Protein AF-G4ZHK4-F1 (afdb_monomer_lite)

Secondary structure (DSSP, 8-state):
--GGGS-HHHHHHHTTT--HHHHHHHHHSSS--GGGS-HHHHHHHHHHHHHHT-STTSGGGGGS-HHHHHHHHHHHHHHHHTT--PPP------HHHHHHHHHHHHHHTT---

pLDDT: mean 90.22, std 11.74, range [48.38, 98.62]

Structure (mmCIF, N/CA/C/O backbone):
data_AF-G4ZHK4-F1
#
_entry.id   AF-G4ZHK4-F1
#
loop_
_atom_site.group_PDB
_atom_site.id
_atom_site.type_symbol
_atom_site.label_atom_id
_atom_site.label_alt_id
_atom_site.label_comp_id
_atom_site.label_asym_id
_atom_site.label_entity_id
_atom_site.label_seq_id
_atom_site.pdbx_PDB_ins_code
_atom_site.Cartn_x
_atom_site.Cartn_y
_atom_site.Cartn_z
_atom_site.occupancy
_atom_site.B_iso_or_equiv
_atom_site.auth_seq_id
_atom_site.auth_comp_id
_atom_site.auth_asym_id
_atom_site.auth_atom_id
_atom_site.pdbx_PDB_model_num
ATOM 1 N N . VAL A 1 1 ? -0.961 -15.106 13.876 1.00 72.19 1 VAL A N 1
ATOM 2 C CA . VAL A 1 1 ? -0.612 -14.598 12.531 1.00 72.19 1 VAL A CA 1
ATOM 3 C C . VAL A 1 1 ? 0.822 -14.074 12.544 1.00 72.19 1 VAL A C 1
ATOM 5 O O . VAL A 1 1 ? 1.093 -13.140 13.297 1.00 72.19 1 VAL A O 1
ATOM 8 N N . PRO A 1 2 ? 1.758 -14.700 11.813 1.00 85.69 2 PRO A N 1
ATOM 9 C CA . PRO A 1 2 ? 3.114 -14.185 11.619 1.00 85.69 2 PRO A CA 1
ATOM 10 C C . PRO A 1 2 ? 3.120 -12.784 10.993 1.00 85.69 2 PRO A C 1
ATOM 12 O O . PRO A 1 2 ? 2.311 -12.480 10.123 1.00 85.69 2 PRO A O 1
ATOM 15 N N . TRP A 1 3 ? 4.062 -11.926 11.400 1.00 88.69 3 TRP A N 1
ATOM 16 C CA . TRP A 1 3 ? 4.174 -10.560 10.864 1.00 88.69 3 TRP A CA 1
ATOM 17 C C . TRP A 1 3 ? 4.407 -10.523 9.345 1.00 88.69 3 TRP A C 1
ATOM 19 O O . TRP A 1 3 ? 3.928 -9.614 8.676 1.00 88.69 3 TRP A O 1
ATOM 29 N N . SER A 1 4 ? 5.116 -11.518 8.802 1.00 87.69 4 SER A N 1
ATOM 30 C CA . SER A 1 4 ? 5.353 -11.677 7.360 1.00 87.69 4 SER A CA 1
ATOM 31 C C . SER A 1 4 ? 4.072 -11.817 6.546 1.00 87.69 4 SER A C 1
ATOM 33 O O . SER A 1 4 ? 4.058 -11.432 5.381 1.00 87.69 4 SER A O 1
ATOM 35 N N . ASP A 1 5 ? 3.018 -12.340 7.165 1.00 87.38 5 ASP A N 1
ATOM 36 C CA . ASP A 1 5 ? 1.777 -12.699 6.482 1.00 87.38 5 ASP A CA 1
ATOM 37 C C . ASP A 1 5 ? 0.783 -11.529 6.518 1.00 87.38 5 ASP A C 1
ATOM 39 O O . ASP A 1 5 ? -0.159 -11.463 5.732 1.00 87.38 5 ASP A O 1
ATOM 43 N N . VAL A 1 6 ? 1.014 -10.556 7.406 1.00 90.75 6 VAL A N 1
ATOM 44 C CA . VAL A 1 6 ? 0.211 -9.336 7.500 1.00 90.75 6 VAL A CA 1
ATOM 45 C C . VAL A 1 6 ? 0.475 -8.459 6.279 1.00 90.75 6 VAL A C 1
ATOM 47 O O . VAL A 1 6 ? 1.620 -8.106 5.987 1.00 90.75 6 VAL A O 1
ATOM 50 N N . ARG A 1 7 ? -0.594 -8.045 5.591 1.00 93.31 7 ARG A N 1
ATOM 51 C CA . ARG A 1 7 ? -0.512 -7.157 4.424 1.00 93.31 7 ARG A CA 1
ATOM 52 C C . ARG A 1 7 ? 0.229 -5.859 4.759 1.00 93.31 7 ARG A C 1
ATOM 54 O O . ARG A 1 7 ? 0.074 -5.295 5.840 1.00 93.31 7 ARG A O 1
ATOM 61 N N . LEU A 1 8 ? 1.042 -5.372 3.824 1.00 93.69 8 LEU A N 1
ATOM 62 C CA . LEU A 1 8 ? 1.985 -4.284 4.091 1.00 93.69 8 LEU A CA 1
ATOM 63 C C . LEU A 1 8 ? 1.314 -2.981 4.565 1.00 93.69 8 LEU A C 1
ATOM 65 O O . LEU A 1 8 ? 1.832 -2.325 5.461 1.00 93.69 8 LEU A O 1
ATOM 69 N N . ASP A 1 9 ? 0.165 -2.600 4.014 1.00 95.81 9 ASP A N 1
ATOM 70 C CA . ASP A 1 9 ? -0.567 -1.412 4.469 1.00 95.81 9 ASP A CA 1
ATOM 71 C C . ASP A 1 9 ? -1.122 -1.570 5.895 1.00 95.81 9 ASP A C 1
ATOM 73 O O . ASP A 1 9 ? -1.039 -0.624 6.680 1.00 95.81 9 ASP A O 1
ATOM 77 N N . VAL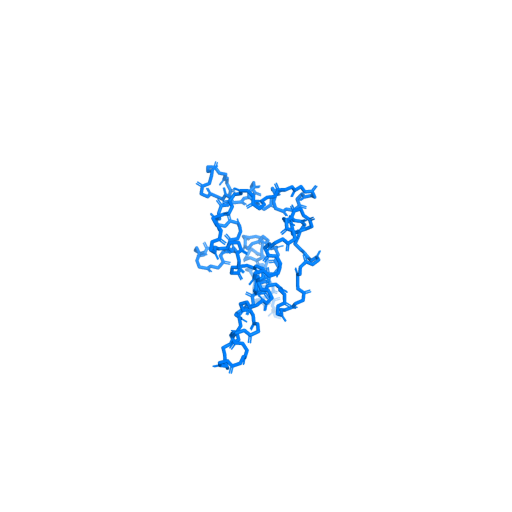 A 1 10 ? -1.586 -2.767 6.269 1.00 96.12 10 VAL A N 1
ATOM 78 C CA . VAL A 1 10 ? -1.988 -3.105 7.648 1.00 96.12 10 VAL A CA 1
ATOM 79 C C . VAL A 1 10 ? -0.801 -2.944 8.594 1.00 96.12 10 VAL A C 1
ATOM 81 O O . VAL A 1 10 ? -0.923 -2.287 9.627 1.00 96.12 10 VAL A O 1
ATOM 84 N N . GLN A 1 11 ? 0.375 -3.451 8.208 1.00 95.12 11 GLN A N 1
ATOM 85 C CA . GLN A 1 11 ? 1.604 -3.284 8.987 1.00 95.12 11 GLN A CA 1
ATOM 86 C C . GLN A 1 11 ? 1.929 -1.808 9.264 1.00 95.12 11 GLN A C 1
ATOM 88 O O . GLN A 1 11 ? 2.358 -1.463 10.366 1.00 95.12 11 GLN A O 1
ATOM 93 N N . PHE A 1 12 ? 1.747 -0.927 8.276 1.00 95.75 12 PHE A N 1
ATOM 94 C CA . PHE A 1 12 ? 1.986 0.507 8.451 1.00 95.75 12 PHE A CA 1
ATOM 95 C C . PHE A 1 12 ? 0.988 1.150 9.408 1.00 95.75 12 PHE A C 1
ATOM 97 O O . PHE A 1 12 ? 1.413 1.901 10.280 1.00 95.75 12 PHE A O 1
ATOM 104 N N . VAL A 1 13 ? -0.304 0.844 9.284 1.00 96.44 13 VAL A N 1
ATOM 105 C CA . VAL A 1 13 ? -1.328 1.400 10.183 1.00 96.44 13 VAL A CA 1
ATOM 106 C C . VAL A 1 13 ? -1.111 0.920 11.622 1.00 96.44 13 VAL A C 1
ATOM 108 O O . VAL A 1 13 ? -1.163 1.732 12.544 1.00 96.44 13 VAL A O 1
ATOM 111 N N . MET A 1 14 ? -0.752 -0.353 11.818 1.00 95.69 14 MET A N 1
ATOM 112 C CA . MET A 1 14 ? -0.427 -0.892 13.145 1.00 95.69 14 MET A CA 1
ATOM 113 C C . MET A 1 14 ? 0.771 -0.195 13.801 1.00 95.69 14 MET A C 1
ATOM 115 O O . MET A 1 14 ? 0.790 0.015 15.009 1.00 95.69 14 MET A O 1
ATOM 119 N N . ARG A 1 15 ? 1.775 0.215 13.014 1.00 94.38 15 ARG A N 1
ATOM 120 C CA . ARG A 1 15 ? 2.927 0.986 13.522 1.00 94.38 15 ARG A CA 1
ATOM 121 C C . ARG A 1 15 ? 2.570 2.410 13.960 1.00 94.38 15 ARG A C 1
ATOM 123 O O . ARG A 1 15 ? 3.425 3.082 14.526 1.00 94.38 15 ARG A O 1
ATOM 130 N N . MET A 1 16 ? 1.346 2.862 13.698 1.00 92.12 16 MET A N 1
ATOM 131 C CA . MET A 1 16 ? 0.817 4.158 14.126 1.00 92.12 16 MET A CA 1
ATOM 132 C C . MET A 1 16 ? -0.042 4.027 15.393 1.00 92.12 16 MET A C 1
ATOM 134 O O . MET A 1 16 ? -1.026 4.744 15.525 1.00 92.12 16 MET A O 1
ATOM 138 N N . ASP A 1 17 ? 0.308 3.089 16.279 1.00 92.19 17 ASP A N 1
ATOM 139 C CA . ASP A 1 17 ? -0.388 2.771 17.536 1.00 92.19 17 ASP A CA 1
ATOM 140 C C . ASP A 1 17 ? -1.834 2.255 17.386 1.00 92.19 17 ASP A C 1
ATOM 142 O O . ASP A 1 17 ? -2.622 2.343 18.325 1.00 92.19 17 ASP A O 1
ATOM 146 N N . HIS A 1 18 ? -2.177 1.663 16.235 1.00 93.69 18 HIS A N 1
ATOM 147 C CA . HIS A 1 18 ? -3.474 1.001 16.034 1.00 93.69 18 HIS A CA 1
ATOM 148 C C . HIS A 1 18 ? -3.360 -0.515 16.241 1.00 93.69 18 HIS A C 1
ATOM 150 O O . HIS A 1 18 ? -2.360 -1.142 15.874 1.00 93.69 18 HIS A O 1
ATOM 156 N N . GLY A 1 19 ? -4.412 -1.127 16.787 1.00 94.12 19 GLY A N 1
ATOM 157 C CA . GLY A 1 19 ? -4.521 -2.589 16.866 1.00 94.12 19 GLY A CA 1
ATOM 158 C C . GLY A 1 19 ? -4.653 -3.248 15.484 1.00 94.12 19 GLY A C 1
ATOM 159 O O . GLY A 1 19 ? -4.894 -2.575 14.486 1.00 94.12 19 GLY A O 1
ATOM 160 N N . TYR A 1 20 ? -4.529 -4.579 15.407 1.00 93.69 20 TYR A N 1
ATOM 161 C CA . TYR A 1 20 ? -4.711 -5.311 14.141 1.00 93.69 20 TYR A CA 1
ATOM 162 C C . TYR A 1 20 ? -6.130 -5.141 13.573 1.00 93.69 20 TYR A C 1
ATOM 164 O O . TYR A 1 20 ? -6.278 -4.736 12.424 1.00 93.69 20 TYR A O 1
ATOM 172 N N . GLU A 1 21 ? -7.163 -5.388 14.384 1.00 94.06 21 GLU A N 1
ATOM 173 C CA . GLU A 1 21 ? -8.568 -5.225 13.975 1.00 94.06 21 GLU A CA 1
ATOM 174 C C . GLU A 1 21 ? -8.874 -3.780 13.573 1.00 94.06 21 GLU A C 1
ATOM 176 O O . GLU A 1 21 ? -9.428 -3.526 12.506 1.00 94.06 21 GLU A O 1
ATOM 181 N N . GLU A 1 22 ? -8.406 -2.823 14.376 1.00 94.94 22 GLU A N 1
ATOM 182 C CA . GLU A 1 22 ? -8.552 -1.403 14.078 1.00 94.94 22 GLU A CA 1
ATOM 183 C C . GLU A 1 22 ? -7.871 -1.035 12.753 1.00 94.94 22 GLU A C 1
ATOM 185 O O . GLU A 1 22 ? -8.459 -0.344 11.926 1.00 94.94 22 GLU A O 1
ATOM 190 N N . ALA A 1 23 ? -6.667 -1.547 12.485 1.00 96.06 23 ALA A N 1
ATOM 191 C CA . ALA A 1 23 ? -5.982 -1.323 11.218 1.00 96.06 23 ALA A CA 1
ATOM 192 C C . ALA A 1 23 ? -6.778 -1.862 10.016 1.00 96.06 23 ALA A C 1
ATOM 194 O O . ALA A 1 23 ? -6.850 -1.186 8.984 1.00 96.06 23 ALA A O 1
ATOM 195 N N . LEU A 1 24 ? -7.409 -3.036 10.142 1.00 95.75 24 LEU A N 1
ATOM 196 C CA . LEU A 1 24 ? -8.298 -3.569 9.104 1.00 95.75 24 LEU A CA 1
ATOM 197 C C . LEU A 1 24 ? -9.497 -2.642 8.878 1.00 95.75 24 LEU A C 1
ATOM 199 O O . LEU A 1 24 ? -9.796 -2.295 7.734 1.00 95.75 24 LEU A O 1
ATOM 203 N N . ASP A 1 25 ? -10.146 -2.190 9.947 1.00 95.25 25 ASP A N 1
ATOM 204 C CA . ASP A 1 25 ? -11.310 -1.305 9.862 1.00 95.25 25 ASP A CA 1
ATOM 205 C C . ASP A 1 25 ? -10.964 0.056 9.256 1.00 95.25 25 ASP A C 1
ATOM 207 O O . ASP A 1 25 ? -11.735 0.606 8.466 1.00 95.25 25 ASP A O 1
ATOM 211 N N . ILE A 1 26 ? -9.784 0.592 9.564 1.00 95.50 26 ILE A N 1
ATOM 212 C CA . ILE A 1 26 ? -9.257 1.818 8.957 1.00 95.50 26 ILE A CA 1
ATOM 213 C C . ILE A 1 26 ? -9.087 1.654 7.443 1.00 95.50 26 ILE A C 1
ATOM 215 O O . ILE A 1 26 ? -9.428 2.576 6.699 1.00 95.50 26 ILE A O 1
ATOM 219 N N . LEU A 1 27 ? -8.552 0.515 6.996 1.00 95.94 27 LEU A N 1
ATOM 220 C CA . LEU A 1 27 ? -8.221 0.249 5.591 1.00 95.94 27 LEU A CA 1
ATOM 221 C C . LEU A 1 27 ? -9.424 -0.197 4.749 1.00 95.94 27 LEU A C 1
ATOM 223 O O . LEU A 1 27 ? -9.387 -0.054 3.526 1.00 95.94 27 LEU A O 1
ATOM 227 N N . ARG A 1 28 ? -10.489 -0.699 5.385 1.00 95.62 28 ARG A N 1
ATOM 228 C CA . ARG A 1 28 ? -11.785 -0.992 4.744 1.00 95.62 28 ARG A CA 1
ATOM 229 C C . ARG A 1 28 ? -12.607 0.264 4.463 1.00 95.62 28 ARG A C 1
ATOM 231 O O . ARG A 1 28 ? -13.473 0.241 3.593 1.00 95.62 28 ARG A O 1
ATOM 238 N N . GLN A 1 29 ? -12.370 1.344 5.205 1.00 95.56 29 GLN A N 1
ATOM 239 C CA . GLN A 1 29 ? -13.108 2.589 5.024 1.00 95.56 29 GLN A CA 1
ATOM 240 C C . GLN A 1 29 ? -12.754 3.263 3.698 1.00 95.56 29 GLN A C 1
ATOM 242 O O . GLN A 1 29 ? -11.593 3.322 3.294 1.00 95.56 29 GLN A O 1
ATOM 247 N N . ASP A 1 30 ? -13.764 3.859 3.068 1.00 94.94 30 ASP A N 1
ATOM 248 C CA . ASP A 1 30 ? -13.593 4.695 1.883 1.00 94.94 30 ASP A CA 1
ATOM 249 C C . ASP A 1 30 ? -13.030 6.071 2.263 1.00 94.94 30 ASP A C 1
ATOM 251 O O . ASP A 1 30 ? -13.738 7.077 2.331 1.00 94.94 30 ASP A O 1
ATOM 255 N N . ARG A 1 31 ? -11.750 6.090 2.642 1.00 95.12 31 ARG A N 1
ATOM 256 C CA . ARG A 1 31 ? -11.056 7.287 3.115 1.00 95.12 31 ARG A CA 1
ATOM 257 C C . ARG A 1 31 ? -9.563 7.252 2.786 1.00 95.12 31 ARG A C 1
ATOM 259 O O . ARG A 1 31 ? -8.996 6.183 2.548 1.00 95.12 31 ARG A O 1
ATOM 266 N N . PRO A 1 32 ? -8.875 8.405 2.829 1.00 96.00 32 PRO A N 1
ATOM 267 C CA . PRO A 1 32 ? -7.430 8.441 2.661 1.00 96.00 32 PRO A CA 1
ATOM 268 C C . PRO A 1 32 ? -6.700 7.652 3.759 1.00 96.00 32 PRO A C 1
ATOM 270 O O . PRO A 1 32 ? -6.794 7.981 4.940 1.00 96.00 32 PRO A O 1
ATOM 273 N N . ALA A 1 33 ? -5.903 6.662 3.355 1.00 95.12 33 ALA A N 1
ATOM 274 C CA . ALA A 1 33 ? -4.933 5.982 4.223 1.00 95.12 33 ALA A CA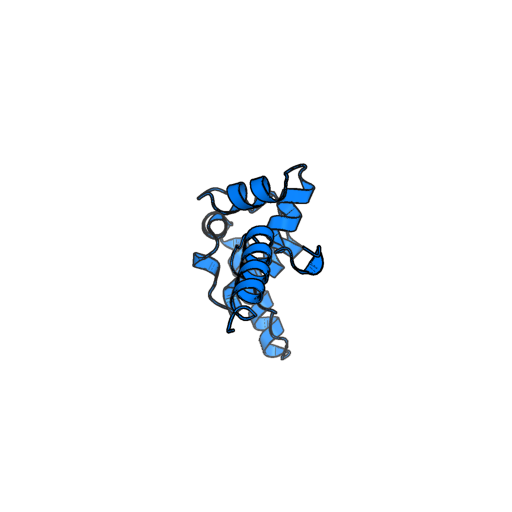 1
ATOM 275 C C . ALA A 1 33 ? -3.487 6.106 3.710 1.00 95.12 33 ALA A C 1
ATOM 277 O O . ALA A 1 33 ? -2.542 5.829 4.439 1.00 95.12 33 ALA A O 1
ATOM 278 N N . HIS A 1 34 ? -3.290 6.598 2.482 1.00 93.38 34 HIS A N 1
ATOM 279 C CA . HIS A 1 34 ? -1.965 6.702 1.863 1.00 93.38 34 HIS A CA 1
ATOM 280 C C . HIS A 1 34 ? -0.967 7.567 2.653 1.00 93.38 34 HIS A C 1
ATOM 282 O O . HIS A 1 34 ? 0.241 7.401 2.516 1.00 93.38 34 HIS A O 1
ATOM 288 N N . GLN A 1 35 ? -1.469 8.466 3.503 1.00 92.38 35 GLN A N 1
ATOM 289 C CA . GLN A 1 35 ? -0.684 9.308 4.408 1.00 92.38 35 GLN A CA 1
ATOM 290 C C . GLN A 1 35 ? 0.068 8.530 5.501 1.00 92.38 35 GLN A C 1
ATOM 292 O O . GLN A 1 35 ? 1.051 9.038 6.031 1.00 92.38 35 GLN A O 1
ATOM 297 N N . TYR A 1 36 ? -0.356 7.303 5.822 1.00 93.06 36 TYR A N 1
ATOM 298 C CA . TYR A 1 36 ? 0.356 6.437 6.768 1.00 93.06 36 TYR A CA 1
ATOM 299 C C . TYR A 1 36 ? 1.607 5.796 6.153 1.00 93.06 36 TYR A C 1
ATOM 301 O O . TYR A 1 36 ? 2.436 5.231 6.866 1.00 93.06 36 TYR A O 1
ATOM 309 N N . PHE A 1 37 ? 1.756 5.851 4.827 1.00 95.00 37 PHE A N 1
ATOM 310 C CA . PHE A 1 37 ? 2.780 5.101 4.114 1.00 95.00 37 PHE A CA 1
ATOM 311 C C . PHE A 1 37 ? 3.939 6.002 3.711 1.00 95.00 37 PHE A C 1
ATOM 313 O O . PHE A 1 37 ? 3.776 7.044 3.075 1.00 95.00 37 PHE A O 1
ATOM 320 N N . LEU A 1 38 ? 5.157 5.554 4.008 1.00 94.81 38 LEU A N 1
ATOM 321 C CA . LEU A 1 38 ? 6.343 6.200 3.463 1.00 94.81 38 LEU A CA 1
ATOM 322 C C . LEU A 1 38 ? 6.384 6.005 1.941 1.00 94.81 38 LEU A C 1
ATOM 324 O O . LEU A 1 38 ? 6.099 4.920 1.431 1.00 94.81 38 LEU A O 1
ATOM 328 N N . LYS A 1 39 ? 6.818 7.044 1.219 1.00 96.00 39 LYS A N 1
ATOM 329 C CA . LYS A 1 39 ? 6.824 7.089 -0.254 1.00 96.00 39 LYS A CA 1
ATOM 330 C C . LYS A 1 39 ? 7.365 5.821 -0.946 1.00 96.00 39 LYS A C 1
ATOM 332 O O . LYS A 1 39 ? 6.693 5.365 -1.868 1.00 96.00 39 LYS A O 1
ATOM 337 N N . PRO A 1 40 ? 8.522 5.238 -0.566 1.00 96.62 40 PRO A N 1
ATOM 338 C CA . PRO A 1 40 ? 9.033 4.041 -1.240 1.00 96.62 40 PRO A CA 1
ATOM 339 C C . PRO A 1 40 ? 8.077 2.848 -1.145 1.00 96.62 40 PRO A C 1
ATOM 341 O O . PRO A 1 40 ? 7.898 2.119 -2.113 1.00 96.62 40 PRO A O 1
ATOM 344 N N . TRP A 1 41 ? 7.420 2.690 0.002 1.00 96.00 41 TRP A N 1
ATOM 345 C CA . TRP A 1 41 ? 6.503 1.586 0.260 1.00 96.00 41 TRP A CA 1
ATOM 346 C C . TRP A 1 41 ? 5.134 1.814 -0.370 1.00 96.00 41 TRP A C 1
ATOM 348 O O . TRP A 1 41 ? 4.551 0.872 -0.894 1.00 96.00 41 TRP A O 1
ATOM 358 N N . LEU A 1 42 ? 4.656 3.062 -0.406 1.00 97.50 42 LEU A N 1
ATOM 359 C CA . LEU A 1 42 ? 3.482 3.419 -1.203 1.00 97.50 42 LEU A CA 1
ATOM 360 C C . LEU A 1 42 ? 3.702 3.058 -2.679 1.00 97.50 42 LEU A C 1
ATOM 362 O O . LEU A 1 42 ? 2.853 2.409 -3.279 1.00 97.50 42 LEU A O 1
ATOM 366 N N . LEU A 1 43 ? 4.857 3.418 -3.249 1.00 97.75 43 LEU A N 1
ATOM 367 C CA . LEU A 1 43 ? 5.191 3.052 -4.627 1.00 97.75 43 LEU A CA 1
ATOM 368 C C . LEU A 1 43 ? 5.260 1.535 -4.824 1.00 97.75 43 LEU A C 1
ATOM 370 O O . LEU A 1 43 ? 4.731 1.044 -5.816 1.00 97.75 43 LEU A O 1
ATOM 374 N N . GLU A 1 44 ? 5.858 0.797 -3.887 1.00 96.94 44 GLU A N 1
ATOM 375 C CA . GLU A 1 44 ? 5.913 -0.667 -3.953 1.00 96.94 44 GLU A CA 1
ATOM 376 C C . GLU A 1 44 ? 4.513 -1.292 -3.992 1.00 96.94 44 GLU A C 1
ATOM 378 O O . GLU A 1 44 ? 4.236 -2.130 -4.848 1.00 96.94 44 GLU A O 1
ATOM 383 N N . MET A 1 45 ? 3.613 -0.855 -3.106 1.00 97.25 45 MET A N 1
ATOM 384 C CA . MET A 1 45 ? 2.238 -1.359 -3.064 1.00 97.25 45 MET A CA 1
ATOM 385 C C . MET A 1 45 ? 1.484 -1.049 -4.357 1.00 97.25 45 MET A C 1
ATOM 387 O O . MET A 1 45 ? 0.853 -1.942 -4.914 1.00 97.25 45 MET A O 1
ATOM 391 N N . LEU A 1 46 ? 1.612 0.174 -4.885 1.00 98.19 46 LEU A N 1
ATOM 392 C CA . LEU A 1 46 ? 0.984 0.548 -6.155 1.00 98.19 46 LEU A CA 1
ATOM 393 C C . LEU A 1 46 ? 1.524 -0.274 -7.328 1.00 98.19 46 LEU A C 1
ATOM 395 O O . LEU A 1 46 ? 0.741 -0.709 -8.162 1.00 98.19 46 LEU A O 1
ATOM 399 N N . VAL A 1 47 ? 2.834 -0.530 -7.388 1.00 98.38 47 VAL A N 1
ATOM 400 C CA . VAL A 1 47 ? 3.436 -1.382 -8.429 1.00 98.38 47 VAL A CA 1
ATOM 401 C C . VAL A 1 47 ? 2.860 -2.797 -8.378 1.00 98.38 47 VAL A C 1
ATOM 403 O O . VAL A 1 47 ? 2.489 -3.332 -9.424 1.00 98.38 47 VAL A O 1
ATOM 406 N N . LYS A 1 48 ? 2.760 -3.390 -7.180 1.00 97.56 48 LYS A N 1
ATOM 407 C CA . LYS A 1 48 ? 2.163 -4.720 -6.997 1.00 97.56 48 LYS A CA 1
ATOM 408 C C . LYS A 1 48 ? 0.690 -4.723 -7.427 1.00 97.56 48 LYS A C 1
ATOM 410 O O . LYS A 1 48 ? 0.306 -5.534 -8.262 1.00 97.56 48 LYS A O 1
ATOM 415 N N . MET A 1 49 ? -0.111 -3.773 -6.945 1.00 97.25 49 MET A N 1
ATOM 416 C CA . MET A 1 49 ? -1.534 -3.680 -7.298 1.00 97.25 49 MET A CA 1
ATOM 417 C C . MET A 1 49 ? -1.773 -3.422 -8.789 1.00 97.25 49 MET A C 1
ATOM 419 O O . MET A 1 49 ? -2.673 -4.017 -9.367 1.00 97.25 49 MET A O 1
ATOM 423 N N . MET A 1 50 ? -0.980 -2.555 -9.430 1.00 97.81 50 MET A N 1
ATOM 424 C CA . MET A 1 50 ? -1.099 -2.276 -10.867 1.00 97.81 50 MET A CA 1
ATOM 425 C C . MET A 1 50 ? -0.805 -3.513 -11.711 1.00 97.81 50 MET A C 1
ATOM 427 O O . MET A 1 50 ? -1.486 -3.746 -12.704 1.00 97.81 50 MET A O 1
ATOM 431 N N . TYR A 1 51 ? 0.201 -4.299 -11.324 1.00 97.62 51 TYR A N 1
ATOM 432 C CA . TYR A 1 51 ? 0.545 -5.526 -12.035 1.00 97.62 51 TYR A CA 1
ATOM 433 C C . TYR A 1 51 ? -0.539 -6.604 -11.891 1.00 97.62 51 TYR A C 1
ATOM 435 O O . TYR A 1 51 ? -0.864 -7.268 -12.872 1.00 97.62 51 TYR A O 1
ATOM 443 N N . HIS A 1 52 ? -1.119 -6.746 -10.696 1.00 95.94 52 HIS A N 1
ATOM 444 C CA . HIS A 1 52 ? -2.145 -7.758 -10.401 1.00 95.94 52 HIS A CA 1
ATOM 445 C C . HIS A 1 52 ? -3.587 -7.295 -10.662 1.00 95.94 52 HIS A C 1
ATOM 447 O O . HIS A 1 52 ? -4.509 -8.095 -10.568 1.00 95.94 52 HIS A O 1
ATOM 453 N N . GLY A 1 53 ? -3.800 -6.021 -11.003 1.00 95.06 53 GLY A N 1
ATOM 454 C CA . GLY A 1 53 ? -5.131 -5.465 -11.264 1.00 95.06 53 GLY A CA 1
ATOM 455 C C . GLY A 1 53 ? -5.989 -5.236 -10.014 1.00 95.06 53 GLY A C 1
ATOM 456 O O . GLY A 1 53 ? -7.205 -5.176 -10.132 1.00 95.06 53 GLY A O 1
ATOM 457 N N . THR A 1 54 ? -5.383 -5.082 -8.832 1.00 94.44 54 THR A N 1
ATOM 458 C CA . THR A 1 54 ? -6.087 -5.029 -7.529 1.00 94.44 54 THR A CA 1
ATOM 459 C C . THR A 1 54 ? -6.211 -3.620 -6.937 1.00 94.44 54 THR A C 1
ATOM 461 O O . THR A 1 54 ? -6.446 -3.441 -5.739 1.00 94.44 54 THR A O 1
ATOM 464 N N . LEU A 1 55 ? -6.039 -2.579 -7.760 1.00 95.25 55 LEU A N 1
ATOM 465 C CA . LEU A 1 55 ? -6.181 -1.189 -7.310 1.00 95.25 55 LEU A CA 1
ATOM 466 C C . LEU A 1 55 ? -7.596 -0.887 -6.806 1.00 95.25 55 LEU A C 1
ATOM 468 O O . LEU A 1 55 ? -7.739 -0.254 -5.759 1.00 95.25 55 LEU A O 1
ATOM 472 N N . ASP A 1 56 ? -8.611 -1.362 -7.528 1.00 93.81 56 ASP A N 1
ATOM 473 C CA . ASP A 1 56 ? -10.022 -1.113 -7.214 1.00 93.81 56 ASP A CA 1
ATOM 474 C C . ASP A 1 56 ? -10.494 -1.881 -5.966 1.00 93.81 56 ASP A C 1
ATOM 476 O O . ASP A 1 56 ? -11.437 -1.457 -5.297 1.00 93.81 56 ASP A O 1
ATOM 480 N N . ASP A 1 57 ? -9.777 -2.944 -5.587 1.00 93.00 57 ASP A N 1
ATOM 481 C CA . ASP A 1 57 ? -10.055 -3.755 -4.394 1.00 93.00 57 ASP A CA 1
ATOM 482 C C . ASP A 1 57 ? -9.555 -3.106 -3.095 1.00 93.00 57 ASP A C 1
ATOM 484 O O . ASP A 1 57 ? -9.834 -3.587 -1.994 1.00 93.00 57 ASP A O 1
ATOM 488 N N . THR A 1 58 ? -8.774 -2.026 -3.194 1.00 94.50 58 THR A N 1
ATOM 489 C CA . THR A 1 58 ? -8.148 -1.378 -2.040 1.00 94.50 58 THR A CA 1
ATOM 490 C C . THR A 1 58 ? -8.670 0.055 -1.884 1.00 94.50 58 THR A C 1
ATOM 492 O O . THR A 1 58 ? -8.189 0.949 -2.572 1.00 94.50 58 THR A O 1
ATOM 495 N N . PRO A 1 59 ? -9.616 0.327 -0.959 1.00 95.00 59 PRO A N 1
ATOM 496 C CA . PRO A 1 59 ? -10.362 1.591 -0.909 1.00 95.00 59 PRO A CA 1
ATOM 497 C C . PRO A 1 59 ? -9.506 2.859 -0.911 1.00 95.00 59 PRO A C 1
ATOM 499 O O . PRO A 1 59 ? -9.818 3.818 -1.614 1.00 95.00 59 PRO A O 1
ATOM 502 N N . TRP A 1 60 ? -8.392 2.866 -0.172 1.00 96.25 60 TRP A N 1
ATOM 503 C CA . TRP A 1 60 ? -7.553 4.055 -0.030 1.00 96.25 60 TRP A CA 1
ATOM 504 C C . TRP A 1 60 ? -6.824 4.472 -1.315 1.00 96.25 60 TRP A C 1
ATOM 506 O O . TRP A 1 60 ? -6.344 5.610 -1.382 1.00 96.25 60 TRP A O 1
ATOM 516 N N . THR A 1 61 ? -6.727 3.592 -2.320 1.00 97.19 61 THR A N 1
ATOM 517 C CA . THR A 1 61 ? -5.999 3.860 -3.569 1.00 97.19 61 THR A CA 1
ATOM 518 C C . THR A 1 61 ? -6.609 5.050 -4.300 1.00 97.19 61 THR A C 1
ATOM 520 O O . THR A 1 61 ? -5.881 5.971 -4.650 1.00 97.19 61 THR A O 1
ATOM 523 N N . ARG A 1 62 ? -7.942 5.147 -4.392 1.00 96.69 62 ARG A N 1
ATOM 524 C CA . ARG A 1 62 ? -8.638 6.250 -5.089 1.00 96.69 62 ARG A CA 1
ATOM 525 C C . ARG A 1 62 ? -8.281 7.657 -4.586 1.00 96.69 62 ARG A C 1
ATOM 527 O O . ARG A 1 62 ? -8.524 8.637 -5.283 1.00 96.69 62 ARG A O 1
ATOM 534 N N . TYR A 1 63 ? -7.720 7.765 -3.380 1.00 97.56 63 TYR A N 1
ATOM 535 C CA . TYR A 1 63 ? -7.302 9.029 -2.769 1.00 97.56 63 TYR A CA 1
ATOM 536 C C . TYR A 1 63 ? -5.819 9.359 -2.982 1.00 97.56 63 TYR A C 1
ATOM 538 O O . TYR A 1 63 ? -5.367 10.426 -2.566 1.00 97.56 63 TYR A O 1
ATOM 546 N N . VAL A 1 64 ? -5.037 8.455 -3.571 1.00 97.88 64 VAL A N 1
ATOM 547 C CA . VAL A 1 64 ? -3.609 8.654 -3.831 1.00 97.88 64 VAL A CA 1
ATOM 548 C C . VAL A 1 64 ? -3.425 9.684 -4.954 1.00 97.88 64 VAL A C 1
ATOM 550 O O . VAL A 1 64 ? -4.074 9.578 -5.995 1.00 97.88 64 VAL A O 1
ATOM 553 N N . PRO A 1 65 ? -2.512 10.664 -4.812 1.00 97.81 65 PRO A N 1
ATOM 554 C CA . PRO A 1 65 ? -2.236 11.609 -5.888 1.00 97.81 65 PRO A CA 1
ATOM 555 C C . PRO A 1 65 ? -1.743 10.923 -7.173 1.00 97.81 65 PRO A C 1
ATOM 557 O O . PRO A 1 65 ? -0.862 10.062 -7.130 1.00 97.81 65 PRO A O 1
ATOM 560 N N . GLU A 1 66 ? -2.236 11.380 -8.330 1.00 98.06 66 GLU A N 1
ATOM 561 C CA . GLU A 1 66 ? -1.934 10.827 -9.666 1.00 98.06 66 GLU A CA 1
ATOM 562 C C . GLU A 1 66 ? -0.424 10.670 -9.947 1.00 98.06 66 GLU A C 1
ATOM 564 O O . GLU A 1 66 ? 0.016 9.756 -10.644 1.00 98.06 66 GLU A O 1
ATOM 569 N N . THR A 1 67 ? 0.406 11.544 -9.372 1.00 98.12 67 THR A N 1
ATOM 570 C CA . THR A 1 67 ? 1.867 11.498 -9.522 1.00 98.12 67 THR A CA 1
ATOM 571 C C . THR A 1 67 ? 2.473 10.180 -9.038 1.00 98.12 67 THR A C 1
ATOM 573 O O . THR A 1 67 ? 3.445 9.713 -9.632 1.00 98.12 67 THR A O 1
ATOM 576 N N . PHE A 1 68 ? 1.907 9.549 -8.006 1.00 98.44 68 PHE A N 1
ATOM 577 C CA . PHE A 1 68 ? 2.380 8.254 -7.518 1.00 98.44 68 PHE A CA 1
ATOM 578 C C . PHE A 1 68 ? 2.063 7.118 -8.483 1.00 98.44 68 PHE A C 1
ATOM 580 O O . PHE A 1 68 ? 2.918 6.259 -8.678 1.00 98.44 68 PHE A O 1
ATOM 587 N N . TYR A 1 69 ? 0.913 7.158 -9.153 1.00 98.44 69 TYR A N 1
ATOM 588 C CA . TYR A 1 69 ? 0.574 6.193 -10.198 1.00 98.44 69 TYR A CA 1
ATOM 589 C C . TYR A 1 69 ? 1.510 6.297 -11.396 1.00 98.44 69 TYR A C 1
ATOM 591 O O . TYR A 1 69 ? 2.041 5.286 -11.841 1.00 98.44 69 TYR A O 1
ATOM 599 N N . LYS A 1 70 ? 1.816 7.517 -11.852 1.00 98.56 70 LYS A N 1
ATOM 600 C CA . LYS A 1 70 ? 2.798 7.741 -12.929 1.00 98.56 70 LYS A CA 1
ATOM 601 C C . LYS A 1 70 ? 4.189 7.216 -12.553 1.00 98.56 70 LYS A C 1
ATOM 603 O O . LYS A 1 70 ? 4.864 6.586 -13.362 1.00 98.56 70 LYS A O 1
ATOM 608 N N . MET A 1 71 ? 4.626 7.441 -11.310 1.00 98.56 71 MET A N 1
ATOM 609 C CA . MET A 1 71 ? 5.897 6.898 -10.808 1.00 98.56 71 MET A CA 1
ATOM 610 C C . MET A 1 71 ? 5.883 5.363 -10.717 1.00 98.56 71 MET A C 1
ATOM 612 O O . MET A 1 71 ? 6.876 4.718 -11.073 1.00 98.56 71 MET A O 1
ATOM 616 N N . ALA A 1 72 ? 4.779 4.780 -10.247 1.00 98.50 72 ALA A N 1
ATOM 617 C CA . ALA A 1 72 ? 4.597 3.335 -10.155 1.00 98.50 72 ALA A CA 1
ATOM 618 C C . ALA A 1 72 ? 4.572 2.684 -11.545 1.00 98.50 72 ALA A C 1
ATOM 620 O O . ALA A 1 72 ? 5.252 1.684 -11.747 1.00 98.50 72 ALA A O 1
ATOM 621 N N . GLU A 1 73 ? 3.904 3.289 -12.528 1.00 98.62 73 GLU A N 1
ATOM 622 C CA . GLU A 1 73 ? 3.871 2.819 -13.916 1.00 98.62 73 GLU A CA 1
ATOM 623 C C . GLU A 1 73 ? 5.276 2.739 -14.528 1.00 98.62 73 GLU A C 1
ATOM 625 O O . GLU A 1 73 ? 5.678 1.692 -15.037 1.00 98.62 73 GLU A O 1
ATOM 630 N N . VAL A 1 74 ? 6.065 3.814 -14.419 1.00 98.50 74 VAL A N 1
ATOM 631 C CA . VAL A 1 74 ? 7.452 3.839 -14.919 1.00 98.50 74 VAL A CA 1
ATOM 632 C C . VAL A 1 74 ? 8.304 2.776 -14.221 1.00 98.50 74 VAL A C 1
ATOM 634 O O . VAL A 1 74 ? 9.106 2.091 -14.863 1.00 98.50 74 VAL A O 1
ATOM 637 N N . THR A 1 75 ? 8.112 2.610 -12.909 1.00 98.44 75 THR A N 1
ATOM 638 C CA . THR A 1 75 ? 8.811 1.592 -12.115 1.00 98.44 75 THR A CA 1
ATOM 639 C C . THR A 1 75 ? 8.433 0.185 -12.575 1.00 98.44 75 THR A C 1
ATOM 641 O O . THR A 1 75 ? 9.321 -0.632 -12.823 1.00 98.44 75 THR A O 1
ATOM 644 N N . LEU A 1 76 ? 7.140 -0.089 -12.753 1.00 98.56 76 LEU A N 1
ATOM 645 C CA . LEU A 1 76 ? 6.620 -1.367 -13.228 1.00 98.56 76 LEU A CA 1
ATOM 646 C C . LEU A 1 76 ? 7.171 -1.703 -14.619 1.00 98.5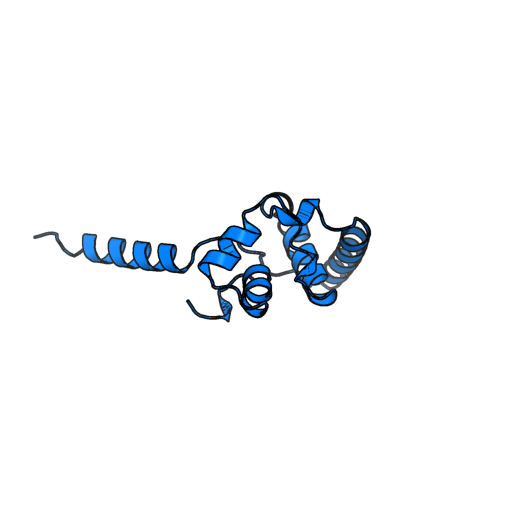6 76 LEU A C 1
ATOM 648 O O . LEU A 1 76 ? 7.744 -2.772 -14.809 1.00 98.56 76 LEU A O 1
ATOM 652 N N . GLN A 1 77 ? 7.108 -0.768 -15.569 1.00 98.50 77 GLN A N 1
ATOM 653 C CA . GLN A 1 77 ? 7.681 -0.943 -16.910 1.00 98.50 77 GLN A CA 1
ATOM 654 C C . GLN A 1 77 ? 9.193 -1.215 -16.876 1.00 98.50 77 GLN A C 1
ATOM 656 O O . GLN A 1 77 ? 9.717 -1.966 -17.701 1.00 98.50 77 GLN A O 1
ATOM 661 N N . GLY A 1 78 ? 9.923 -0.591 -15.947 1.00 98.38 78 GLY A N 1
ATOM 662 C CA . GLY A 1 78 ? 11.334 -0.889 -15.699 1.00 98.38 78 GLY A CA 1
ATOM 663 C C . GLY A 1 78 ? 11.547 -2.335 -15.245 1.00 98.38 78 GLY A C 1
ATOM 664 O O . GLY A 1 78 ? 12.343 -3.048 -15.852 1.00 98.38 78 GLY A O 1
ATOM 665 N N . ARG A 1 79 ? 10.791 -2.786 -14.235 1.00 97.94 79 ARG A N 1
ATOM 666 C CA . ARG A 1 79 ? 10.875 -4.155 -13.695 1.00 97.94 79 ARG A CA 1
ATOM 667 C C . ARG A 1 79 ? 10.567 -5.211 -14.751 1.00 97.94 79 ARG A C 1
ATOM 669 O O . ARG A 1 79 ? 11.365 -6.128 -14.930 1.00 97.94 79 ARG A O 1
ATOM 676 N N . LEU A 1 80 ? 9.482 -5.028 -15.503 1.00 98.19 80 LEU A N 1
ATOM 677 C CA . LEU A 1 80 ? 9.066 -5.970 -16.545 1.00 98.19 80 LEU A CA 1
ATOM 678 C C . LEU A 1 80 ? 10.111 -6.089 -17.662 1.00 98.19 80 LEU A C 1
ATOM 680 O O . LEU A 1 80 ? 10.422 -7.197 -18.092 1.00 98.19 80 LEU A O 1
ATOM 684 N N . ARG A 1 81 ? 10.734 -4.977 -18.081 1.00 98.19 81 ARG A N 1
ATOM 685 C CA . ARG A 1 81 ? 11.848 -5.004 -19.053 1.00 98.19 81 ARG A CA 1
ATOM 686 C C . ARG A 1 81 ? 13.073 -5.763 -18.544 1.00 98.19 81 ARG A C 1
ATOM 688 O O . ARG A 1 81 ? 13.807 -6.328 -19.347 1.00 98.19 81 ARG A O 1
ATOM 695 N N . SER A 1 82 ? 13.289 -5.777 -17.233 1.00 97.94 82 SER A N 1
ATOM 696 C CA . SER A 1 82 ? 14.364 -6.529 -16.581 1.00 97.94 82 SER A CA 1
ATOM 697 C C . SER A 1 82 ? 13.971 -7.962 -16.199 1.00 97.94 82 SER A C 1
ATOM 699 O O . SER A 1 82 ? 14.769 -8.645 -15.566 1.00 97.94 82 SER A O 1
ATOM 701 N N . GLY A 1 83 ? 12.766 -8.428 -16.551 1.00 97.75 83 GLY A N 1
ATOM 702 C CA . GLY A 1 83 ? 12.281 -9.764 -16.189 1.00 97.75 83 GLY A CA 1
ATOM 703 C C . GLY A 1 83 ? 11.954 -9.936 -14.701 1.00 97.75 83 GLY A C 1
ATOM 704 O O . GLY A 1 83 ? 11.914 -11.063 -14.216 1.00 97.75 83 GLY A O 1
ATOM 705 N N . MET A 1 84 ? 11.740 -8.838 -13.969 1.00 97.75 84 MET A N 1
ATOM 706 C CA . MET A 1 84 ? 11.314 -8.860 -12.569 1.00 97.75 84 MET A CA 1
ATOM 707 C C . MET A 1 84 ? 9.801 -8.655 -12.482 1.00 97.75 84 MET A C 1
ATOM 709 O O . MET A 1 84 ? 9.282 -7.634 -12.936 1.00 97.75 84 MET A O 1
ATOM 713 N N . TYR A 1 85 ? 9.106 -9.601 -11.858 1.00 96.62 85 TYR A N 1
ATOM 714 C CA . TYR A 1 85 ? 7.652 -9.579 -11.707 1.00 96.62 85 TYR A CA 1
ATOM 715 C C . TYR A 1 85 ? 7.290 -9.286 -10.247 1.00 96.62 85 TYR A C 1
ATOM 717 O O . TYR A 1 85 ? 7.814 -9.963 -9.360 1.00 96.62 85 TYR A O 1
ATOM 725 N N . PRO A 1 86 ? 6.452 -8.272 -9.966 1.00 96.12 86 PRO A N 1
ATOM 726 C CA . PRO A 1 86 ? 6.031 -7.974 -8.602 1.00 96.12 86 PRO A CA 1
ATOM 727 C C . PRO A 1 86 ? 5.264 -9.139 -7.965 1.00 96.12 86 PRO A C 1
ATOM 729 O O . PRO A 1 86 ? 4.395 -9.745 -8.591 1.00 96.12 86 PRO A O 1
ATOM 732 N N . GLU A 1 87 ? 5.548 -9.407 -6.692 1.00 93.75 87 GLU A N 1
ATOM 733 C CA . GLU A 1 87 ? 4.755 -10.327 -5.870 1.00 93.75 87 GLU A CA 1
ATOM 734 C C . GLU A 1 87 ? 3.299 -9.861 -5.747 1.00 93.75 87 GLU A C 1
ATOM 736 O O . GLU A 1 87 ? 2.993 -8.678 -5.925 1.00 93.75 87 GLU A O 1
ATOM 741 N N . GLU A 1 88 ? 2.408 -10.790 -5.408 1.00 90.12 88 GLU A N 1
ATOM 742 C CA . GLU A 1 88 ? 0.988 -10.507 -5.213 1.00 90.12 88 GLU A CA 1
ATOM 743 C C . GLU A 1 88 ? 0.742 -9.503 -4.081 1.00 90.12 88 GLU A C 1
ATOM 745 O O . GLU A 1 88 ? 1.405 -9.513 -3.039 1.00 90.12 88 GLU A O 1
ATOM 750 N N . PHE A 1 89 ? -0.227 -8.612 -4.300 1.00 89.81 89 PHE A N 1
ATOM 751 C CA . PHE A 1 89 ? -0.782 -7.776 -3.246 1.00 89.81 89 PHE A CA 1
ATOM 752 C C . PHE A 1 89 ? -2.091 -8.403 -2.774 1.00 89.81 89 PHE A C 1
ATOM 754 O O . PHE A 1 89 ? -3.137 -8.196 -3.387 1.00 89.81 89 PHE A O 1
ATOM 761 N N . LEU A 1 90 ? -1.999 -9.203 -1.710 1.00 87.19 90 LEU A N 1
ATOM 762 C CA . LEU A 1 90 ? -3.109 -10.020 -1.227 1.00 87.19 90 LEU A CA 1
ATOM 763 C C . LEU A 1 90 ? -4.360 -9.179 -0.884 1.00 87.19 90 LEU A C 1
ATOM 765 O O . LEU A 1 90 ? -4.244 -8.026 -0.442 1.00 87.19 90 LEU A O 1
ATOM 769 N N . PRO A 1 91 ? -5.570 -9.751 -1.020 1.00 87.75 91 PRO A N 1
ATOM 770 C CA . PRO A 1 91 ? -6.799 -9.113 -0.558 1.00 87.75 91 PRO A CA 1
ATOM 771 C C . PRO A 1 91 ? -6.746 -8.768 0.935 1.00 87.75 91 PRO A C 1
ATOM 773 O O . PRO A 1 91 ? -6.059 -9.425 1.718 1.00 87.75 91 PRO A O 1
ATOM 776 N N . LEU A 1 92 ? -7.495 -7.745 1.352 1.00 90.69 92 LEU A N 1
ATOM 777 C CA . LEU A 1 92 ? -7.591 -7.383 2.767 1.00 90.69 92 LEU A CA 1
ATOM 778 C C . LEU A 1 92 ? -8.457 -8.417 3.499 1.00 90.69 92 LEU A C 1
ATOM 780 O O . LEU A 1 92 ? -9.679 -8.404 3.353 1.00 90.69 92 LEU A O 1
ATOM 784 N N . ARG A 1 93 ? -7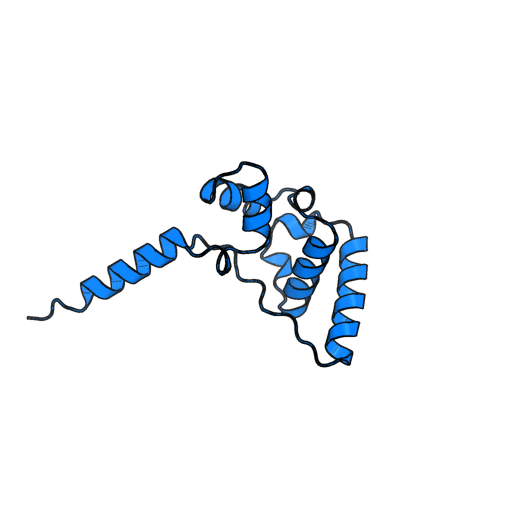.834 -9.304 4.280 1.00 87.38 93 ARG A N 1
ATOM 785 C CA . ARG A 1 93 ? -8.513 -10.370 5.038 1.00 87.38 93 ARG A CA 1
ATOM 786 C C . ARG A 1 93 ? -8.201 -10.297 6.528 1.00 87.38 93 ARG A C 1
ATOM 788 O O . ARG A 1 93 ? -7.158 -9.765 6.917 1.00 87.38 93 ARG A O 1
ATOM 795 N N . ASN A 1 94 ? -9.106 -10.839 7.342 1.00 86.38 94 ASN A N 1
ATOM 796 C CA . ASN A 1 94 ? -8.851 -11.063 8.757 1.00 86.38 94 ASN A CA 1
ATOM 797 C C . ASN A 1 94 ? -8.194 -12.440 8.930 1.00 86.38 94 ASN A C 1
ATOM 799 O O . ASN A 1 94 ? -8.865 -13.460 9.024 1.00 86.38 94 ASN A O 1
ATOM 803 N N . LEU A 1 95 ? -6.864 -12.453 8.996 1.00 83.00 95 LEU A N 1
ATOM 804 C CA . LEU A 1 95 ? -6.073 -13.683 9.095 1.00 83.00 95 LEU A CA 1
ATOM 805 C C . LEU A 1 95 ? -6.300 -14.436 10.416 1.00 83.00 95 LEU A C 1
ATOM 807 O O . LEU A 1 95 ? -5.961 -15.612 10.510 1.00 83.00 95 LEU A O 1
ATOM 811 N N . ALA A 1 96 ? -6.824 -13.768 11.451 1.00 78.25 96 ALA A N 1
ATOM 812 C CA . ALA A 1 96 ? -7.180 -14.428 12.704 1.00 78.25 96 ALA A CA 1
ATOM 813 C C . ALA A 1 96 ? -8.479 -15.232 12.555 1.00 78.25 96 ALA A C 1
ATOM 815 O O . ALA A 1 96 ? -8.519 -16.382 12.984 1.00 78.25 96 ALA A O 1
ATOM 816 N N . GLU A 1 97 ? -9.490 -14.654 11.901 1.00 77.75 97 GLU A N 1
ATOM 817 C CA . GLU A 1 97 ? -10.744 -15.346 11.573 1.00 77.75 97 GLU A CA 1
ATOM 818 C C . GLU A 1 97 ? -10.504 -16.505 10.596 1.00 77.75 97 GLU A C 1
ATOM 820 O O . GLU A 1 97 ? -10.991 -17.613 10.828 1.00 77.75 97 GLU A O 1
ATOM 825 N N . ASP A 1 98 ? -9.692 -16.280 9.557 1.00 78.81 98 ASP A N 1
ATOM 826 C CA . ASP A 1 98 ? -9.346 -17.312 8.571 1.00 78.81 98 ASP A CA 1
ATOM 827 C C . ASP A 1 98 ? -8.686 -18.529 9.256 1.00 78.81 98 ASP A C 1
ATOM 829 O O . ASP A 1 98 ? -9.073 -19.670 9.011 1.00 78.81 98 ASP A O 1
ATOM 833 N N . ALA A 1 99 ? -7.755 -18.298 10.191 1.00 74.62 99 ALA A N 1
ATOM 834 C CA . ALA A 1 99 ? -7.087 -19.373 10.929 1.00 74.62 99 ALA A CA 1
ATOM 835 C C . ALA A 1 99 ? -8.029 -20.137 11.878 1.00 74.62 99 ALA A C 1
ATOM 837 O O . ALA A 1 99 ? -7.881 -21.348 12.047 1.00 74.62 99 ALA A O 1
ATOM 838 N N . THR A 1 100 ? -8.993 -19.454 12.506 1.00 74.88 100 THR A N 1
ATOM 839 C CA . THR A 1 100 ? -10.002 -20.127 13.342 1.00 74.88 100 THR A CA 1
ATOM 840 C C . THR A 1 100 ? -10.948 -20.990 12.514 1.00 74.88 100 THR A C 1
ATOM 842 O O . THR A 1 100 ? -11.257 -22.104 12.928 1.00 74.88 100 THR A O 1
ATOM 845 N N . ALA A 1 101 ? -11.343 -20.521 11.327 1.00 73.56 101 ALA A N 1
ATOM 846 C CA . ALA A 1 101 ? -12.189 -21.289 10.420 1.00 73.56 101 ALA A CA 1
ATOM 847 C C . ALA A 1 101 ? -11.474 -22.550 9.903 1.00 73.56 101 ALA A C 1
ATOM 849 O O . ALA A 1 101 ? -12.084 -23.613 9.821 1.00 73.56 101 ALA A O 1
ATOM 850 N N . GLU A 1 102 ? -10.172 -22.468 9.604 1.00 72.69 102 GLU A N 1
ATOM 851 C CA . GLU A 1 102 ? -9.383 -23.637 9.189 1.00 72.69 102 GLU A CA 1
ATOM 852 C C . GLU A 1 102 ? -9.286 -24.712 10.283 1.00 72.69 102 GLU A C 1
ATOM 854 O O . GLU A 1 102 ? -9.365 -25.898 9.970 1.00 72.69 102 GLU A O 1
ATOM 859 N N . MET A 1 103 ? -9.159 -24.327 11.560 1.00 68.50 103 MET A N 1
ATOM 860 C CA . MET A 1 103 ? -9.153 -25.291 12.671 1.00 68.50 103 MET A CA 1
ATOM 861 C C . MET A 1 103 ? -10.519 -25.960 12.871 1.00 68.50 103 MET A C 1
ATOM 863 O O . MET A 1 103 ? -10.567 -27.168 13.087 1.00 68.50 103 MET A O 1
ATOM 867 N N . GLU A 1 104 ? -11.618 -25.210 12.747 1.00 70.44 104 GLU A N 1
ATO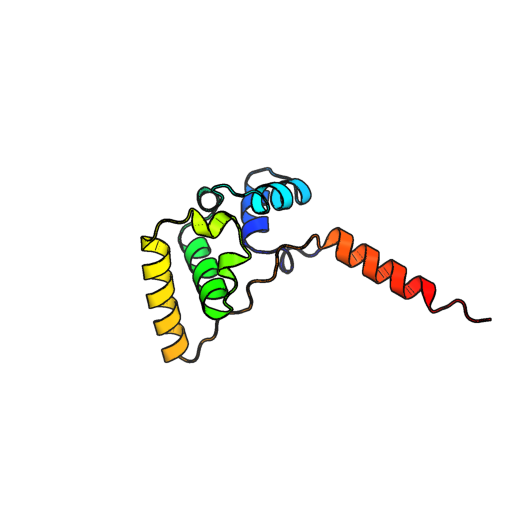M 868 C CA . GLU A 1 104 ? -12.981 -25.747 12.882 1.00 70.44 104 GLU A CA 1
ATOM 869 C C . GLU A 1 104 ? -13.299 -26.794 11.799 1.00 70.44 104 GLU A C 1
ATOM 871 O O . GLU A 1 104 ? -13.903 -27.823 12.089 1.00 70.44 104 GLU A O 1
ATOM 876 N N . ILE A 1 105 ? -12.833 -26.589 10.561 1.00 63.31 105 ILE A N 1
ATOM 877 C CA . ILE A 1 105 ? -13.043 -27.544 9.458 1.00 63.31 105 ILE A CA 1
ATOM 878 C C . ILE A 1 105 ? -12.327 -28.881 9.716 1.00 63.31 105 ILE A C 1
ATOM 880 O O . ILE A 1 105 ? -12.850 -29.933 9.351 1.00 63.31 105 ILE A O 1
ATOM 884 N N . VAL A 1 106 ? -11.151 -28.862 10.353 1.00 64.12 106 VAL A N 1
ATOM 885 C CA . VAL A 1 106 ? -10.377 -30.082 10.643 1.00 64.12 106 VAL A CA 1
ATOM 886 C C . VAL A 1 106 ? -11.024 -30.922 11.752 1.00 64.12 106 VAL A C 1
ATOM 888 O O . VAL A 1 106 ? -10.942 -32.146 11.701 1.00 64.12 106 VAL A O 1
ATOM 891 N N . GLU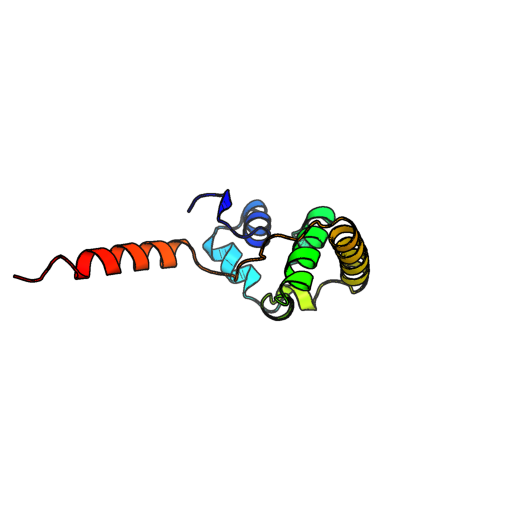 A 1 107 ? -11.706 -30.307 12.723 1.00 61.41 107 GLU A N 1
ATOM 892 C CA . GLU A 1 107 ? -12.381 -31.046 13.805 1.00 61.41 107 GLU A CA 1
ATOM 893 C C . GLU A 1 107 ? -13.663 -31.768 13.348 1.00 61.41 107 GLU A C 1
ATOM 895 O O . GLU A 1 107 ? -14.089 -32.732 13.984 1.00 61.41 107 GLU A O 1
ATOM 900 N N . VAL A 1 108 ? -14.273 -31.351 12.233 1.00 58.34 108 VAL A N 1
ATOM 901 C CA . VAL A 1 108 ? -15.543 -31.923 11.747 1.00 58.34 108 VAL A CA 1
ATOM 902 C C . VAL A 1 108 ? -15.357 -33.256 10.995 1.00 58.34 108 VAL A C 1
ATOM 904 O O . VAL A 1 108 ? -16.312 -34.026 10.900 1.00 58.34 108 VAL A O 1
ATOM 907 N N . ASP A 1 109 ? -14.150 -33.586 10.516 1.00 56.62 109 ASP A N 1
ATOM 908 C CA . ASP A 1 109 ? -13.897 -34.766 9.657 1.00 56.62 109 ASP A CA 1
ATOM 909 C C . ASP A 1 109 ? -13.384 -36.022 10.407 1.00 56.62 109 ASP A C 1
ATOM 911 O O . ASP A 1 109 ? -13.209 -37.072 9.797 1.00 56.62 109 ASP A O 1
ATOM 915 N N . ASP A 1 110 ? -13.185 -35.965 11.733 1.00 56.34 110 ASP A N 1
ATOM 916 C CA . ASP A 1 110 ? -12.761 -37.129 12.555 1.00 56.34 110 ASP A CA 1
ATOM 917 C C . ASP A 1 110 ? -13.923 -37.789 13.331 1.00 56.34 110 ASP A C 1
ATOM 919 O O . ASP A 1 110 ? -13.727 -38.655 14.179 1.00 56.34 110 ASP A O 1
ATOM 923 N N . SER A 1 111 ? -15.171 -37.400 13.045 1.00 58.25 111 SER A N 1
ATOM 924 C CA . SER A 1 111 ? -16.378 -38.025 13.611 1.00 58.25 111 SER A CA 1
ATOM 925 C C . SER A 1 111 ? -17.181 -38.752 12.533 1.00 58.25 111 SER A C 1
ATOM 927 O O . SER A 1 111 ? -18.285 -38.354 12.171 1.00 58.25 111 SER A O 1
ATOM 929 N N . SER A 1 112 ? -16.619 -39.840 12.013 1.00 53.75 112 SER A N 1
ATOM 930 C CA . SER A 1 112 ? -17.393 -40.902 11.363 1.00 53.75 112 SER A CA 1
ATOM 931 C C . SER A 1 112 ? -17.133 -42.208 12.117 1.00 53.75 112 SER A C 1
ATOM 933 O O . SER A 1 112 ? -16.084 -42.824 11.941 1.00 53.75 112 SER A O 1
ATOM 935 N N . GLU A 1 113 ? -18.070 -42.563 13.006 1.00 48.38 113 GLU A N 1
ATOM 936 C CA . GLU A 1 113 ? -18.192 -43.884 13.656 1.00 48.38 113 GLU A CA 1
ATOM 937 C C . GLU A 1 113 ? -18.424 -45.022 12.648 1.00 48.38 113 GLU A C 1
ATOM 939 O O . GLU A 1 113 ? -19.168 -44.810 11.659 1.00 48.38 113 GLU A O 1
#

Radius of gyration: 17.13 Å; chains: 1; bounding box: 33×56×37 Å

Foldseek 3Di:
DDPVVDFPLLVLVVVVVDDSVRSLVVFPDLDASCVSDDLVVSLLLLLQCVLVVCLVLTNNSVVDDVVSNVVSVVVNVVCVVVVHDRDHRDHRDDVVVVVVVVVVVVVVPVPDD

Sequence (113 aa):
VPWSDVRLDVQFVMRMDHGYEEALDILRQDRPAHQYFLKPWLLEMLVKMMYHGTLDDTPWTRYVPETFYKMAEVTLQGRLRSGMYPEEFLPLRNLAEDATAEMEIVEVDDSSE

Organism: Phytophthora sojae (strain P6497) (NCBI:txid1094619)

=== Feature glossary ===
Annotated list of the representations used here:

Nearest PDB structures. The Foldseek neighbor list gives the closest experimentally determined structures in the PDB, ranked by structural alignment. TM-score near 1 means near-identical fold; near 0.3 means only rough topology match. This is how one finds what a novel AlphaFold prediction most resembles in the solved-structure universe.

Foldseek 3Di. Foldseek's 3Di representation compresses backbone geometry into a per-residue letter drawn from a learned twenty-state alphabet. It captures the tertiary interaction pattern around each residue — which residues are packed against it in space, regardless of where they are in sequence.

Radius of gyration, Cα contacts, bounding box. Radius of gyration (Rg) is the root-mean-square distance of Cα atoms from their centroid — a single number for overall size and compactness. A globular domain of N residues has Rg ≈ 2.2·N^0.38 Å; an extended or disordered chain has a much larger Rg. The Cα contact count is the number of residue pairs whose Cα atoms are within 8 Å and are more than four positions apart in sequence — a standard proxy for tertiary packing density. The bounding box is the smallest axis-aligned box enclosing all Cα atoms.

InterPro / GO / CATH / organism. The annotation block draws on four external resources. InterPro: which protein families and domains the sequence belongs to. GO: standardized terms for what the protein does, what process it participates in, and where in the cell it acts. CATH: which structural fold it has in the CATH hierarchy. Organism: the species of origin.

mmCIF coordinates. The mmCIF block holds the 3D Cartesian coordinates of each backbone atom (N, Cα, C, O) in ångströms. mmCIF is the PDB's canonical archive format — a tagged-loop text representation of the atomic model.

pLDDT. pLDDT is the predicted lDDT-Cα score: AlphaFold's confidence that the local environment of each residue (all inter-atomic distances within 15 Å) is correctly placed. It is a per-residue number between 0 and 100, with higher meaning more reliable.

Backbone torsions (φ/ψ). φ (phi) and ψ (psi) are the two rotatable backbone dihedrals per residue: φ is the C(i-1)–N–Cα–C torsion, ψ is the N–Cα–C–N(i+1) torsion, both in degrees on (−180°, 180°]. α-helical residues cluster near (−60°, −45°); β-strand residues near (−120°, +130°). A Ramachandran plot is simply a scatter of (φ, ψ) for every residue.

B-factor. For experimental (PDB) structures, the B-factor (temperature factor) quantifies the positional spread of each atom in the crystal — a combination of thermal vibration and static disorder — in units of Å². High B-factors mark flexible loops or poorly resolved regions; low B-factors mark the rigid, well-ordered core.

Secondary structure (3-state, P-SEA). SS3 is a coarse helix/strand/coil call (letters a/b/c) made by the P-SEA algorithm from inter-Cα distances and dihedrals. It is less detailed than DSSP but needs only Cα positions.

Predicted aligned error. Predicted aligned error is AlphaFold's pairwise confidence. Unlike pLDDT (per-residue), PAE is per-residue-pair and captures whether two parts of the structure are correctly placed relative to each other. Units are ångströms of expected positional error.

Solvent-accessible surface area. Solvent-accessible surface area (SASA) is the area in Å² traced out by the centre of a 1.4 Å probe sphere (a water molecule) rolled over the protein's van der Waals surface (Shrake–Rupley / Lee–Richards construction). Buried residues have near-zero SASA; fully exposed residues can exceed 200 Å². The total SASA scales roughly with the number of surface residues.

Secondary structure (8-state, DSSP). The SS8 string is DSSP's per-residue secondary-structure call. α-helix (H) means an i→i+4 H-bond ladder; β-strand (E) means the residue participates in a β-sheet; 3₁₀ (G) and π (I) are tighter and wider helices; T/S are turns/bends; '-' is loop.

Rendered structure images. Structure images are PyMOL renders from six orthogonal camera directions. Cartoon representation draws helices as coils and strands as arrows; sticks shows the backbone as bonds; surface shows the solvent-excluded envelope. Rainbow coloring maps sequence position to hue (blue→red, N→C); chain coloring assigns a distinct color per polypeptide.

Sequence. The amino-acid sequence is the protein's primary structure: the linear order of residues from the N-terminus to the C-terminus, written in one-letter code. Everything else here — the 3D coordinates, the secondary structure, the domain annotations — is ultimately a consequence of this string.

Contact-map, Ramachandran, and PAE plots. Three diagnostic plots accompany the record. The Cα contact map visualizes the tertiary structure as a 2D adjacency matrix (8 Å cutoff, sequence-local contacts suppressed). The Ramachandran plot shows the distribution of backbone (φ, ψ) torsions, with points in the α and β basins reflecting secondary structure content. The PAE plot shows AlphaFold's inter-residue confidence as a color matrix.